Protein AF-A0A8J5EPJ6-F1 (afdb_monomer)

Sequence (127 aa):
MDSNMKEATQKTVKLPMAKKTLEVILQYLYGERLNLTFGDAARLIVFAQMYDLPELLELATAFTVYLWRKSFEAQNDDVREYASKRIEELRPEVEDFDAKIEHLDKTELIAFFSDVSYTMSKRRKTG

Mean predicted aligned error: 10.75 Å

Radius of gyration: 17.31 Å; Cα contacts (8 Å, |Δi|>4): 85; chains: 1; bounding box: 36×27×48 Å

Solvent-accessible surface area (backbone atoms only — not comparable to full-atom values): 7496 Å² total; per-residue (Å²): 134,84,67,90,43,69,42,70,76,64,76,51,80,90,69,101,64,59,68,70,57,52,52,49,52,49,33,51,78,72,72,44,88,76,85,73,50,74,76,46,48,62,49,43,42,59,47,15,69,75,68,73,35,67,74,45,39,53,53,28,48,47,50,38,51,50,48,25,51,54,19,58,78,65,69,36,62,70,56,26,54,52,26,29,48,52,48,60,70,47,50,86,79,42,96,65,54,64,77,65,52,65,86,50,50,76,67,53,47,54,51,50,55,50,47,35,50,48,47,58,56,52,55,70,76,77,112

Nearest PDB structures (foldseek):
  3gw4-assembly1_A  TM=5.331E-01  e=1.561E+00  Deinococcus radiodurans R1 = ATCC 13939 = DSM 20539
  5wmx-assembly1_A  TM=5.519E-01  e=1.645E+00  Homo sapiens
  5ek3-assembly1_A  TM=5.463E-01  e=1.826E+00  Homo sapiens
  6cxv-assembly2_B  TM=6.232E-01  e=3.787E+00  Homo sapiens
  6e41-assembly4_D  TM=4.422E-01  e=2.369E+00  Homo sapiens

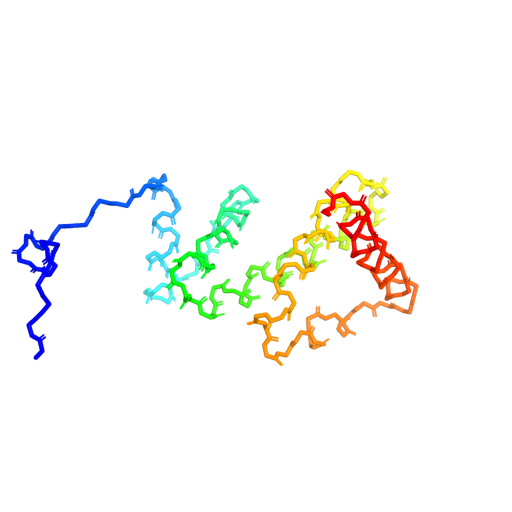Secondary structure (DSSP, 8-state):
-----HHHHHT----SS-HHHHHHHHHHHTTPPP---HHHHHHHHHHHHHTT-HHHHHHHHHHHHHHHHHHHHTT-HHHHHHHHHHHHHHGGG-TT-HHHHTTS-HHHHHHHHHHHHHHHHHHHHH-

Foldseek 3Di:
DDDPDPCVVVVDDDDPDDPVLVVQVVCVVVVHDRPDDPVSLCVLCVVCVVPVPQVSLVSNLLVLLVQLVVCVVVVPVVSNLVSLLSNLVSVVVHPCSVVSCVPPDPVRVVVSCVSNVVNVVVVVVPD

Structure (mmCIF, N/CA/C/O backbone):
data_AF-A0A8J5EPJ6-F1
#
_entry.id   AF-A0A8J5EPJ6-F1
#
loop_
_atom_site.group_PDB
_atom_site.id
_atom_site.type_symbol
_atom_site.label_atom_id
_atom_site.label_alt_id
_atom_site.label_comp_id
_atom_site.label_asym_id
_atom_site.label_entity_id
_atom_site.label_seq_id
_atom_site.pdbx_PDB_ins_code
_atom_site.Cartn_x
_atom_site.Cartn_y
_atom_site.Cartn_z
_atom_site.occupancy
_atom_site.B_iso_or_equiv
_atom_site.auth_seq_id
_atom_site.auth_comp_id
_atom_site.auth_asym_id
_atom_site.auth_atom_id
_atom_site.pdbx_PDB_model_num
ATOM 1 N N . MET A 1 1 ? -15.481 13.864 30.795 1.00 45.19 1 MET A N 1
ATOM 2 C CA . MET A 1 1 ? -16.114 13.464 29.523 1.00 45.19 1 MET A CA 1
ATOM 3 C C . MET A 1 1 ? -16.427 11.990 29.655 1.00 45.19 1 MET A C 1
ATOM 5 O O . MET A 1 1 ? -15.556 11.168 29.412 1.00 45.19 1 MET A O 1
ATOM 9 N N . ASP A 1 2 ? -17.613 11.677 30.171 1.00 44.47 2 ASP A N 1
ATOM 10 C CA . ASP A 1 2 ? -18.052 10.294 30.332 1.00 44.47 2 ASP A CA 1
ATOM 11 C C . ASP A 1 2 ? -18.378 9.725 28.956 1.00 44.47 2 ASP A C 1
ATOM 13 O O . ASP A 1 2 ? -19.277 10.198 28.258 1.00 44.47 2 ASP A O 1
ATOM 17 N N . SER A 1 3 ? -17.597 8.740 28.532 1.00 52.44 3 SER A N 1
ATOM 18 C CA . SER A 1 3 ? -17.898 7.974 27.337 1.00 52.44 3 SER A CA 1
ATOM 19 C C . SER A 1 3 ? -19.144 7.135 27.621 1.00 52.44 3 SER A C 1
ATOM 21 O O . SER A 1 3 ? -19.076 6.087 28.254 1.00 52.44 3 SER A O 1
ATOM 23 N N . ASN A 1 4 ? -20.297 7.569 27.102 1.00 61.84 4 ASN A N 1
ATOM 24 C CA . ASN A 1 4 ? -21.552 6.796 27.043 1.00 61.84 4 ASN A CA 1
ATOM 25 C C . ASN A 1 4 ? -21.443 5.521 26.167 1.00 61.84 4 ASN A C 1
ATOM 27 O O . ASN A 1 4 ? -22.441 4.993 25.676 1.00 61.84 4 ASN A O 1
ATOM 31 N N . MET A 1 5 ? -20.228 5.028 25.937 1.00 67.81 5 MET A N 1
ATOM 32 C CA . MET A 1 5 ? -19.935 3.819 25.190 1.00 67.81 5 MET A CA 1
ATOM 33 C C . MET A 1 5 ? -20.040 2.633 26.143 1.00 67.81 5 MET A C 1
ATOM 35 O O . MET A 1 5 ? -19.377 2.602 27.182 1.00 67.81 5 MET A O 1
ATOM 39 N N . LYS A 1 6 ? -20.858 1.637 25.787 1.00 71.25 6 LYS A N 1
ATOM 40 C CA . LYS A 1 6 ? -21.007 0.402 26.579 1.00 71.25 6 LYS A CA 1
ATOM 41 C C . LYS A 1 6 ? -19.655 -0.254 26.847 1.00 71.25 6 LYS A C 1
ATOM 43 O O . LYS A 1 6 ? -19.432 -0.809 27.918 1.00 71.25 6 LYS A O 1
ATOM 48 N N . GLU A 1 7 ? -18.749 -0.136 25.892 1.00 73.88 7 GLU A N 1
ATOM 49 C CA . GLU A 1 7 ? -17.380 -0.625 25.910 1.00 73.88 7 GLU A CA 1
ATOM 50 C C . GLU A 1 7 ? -16.548 0.006 27.037 1.00 73.88 7 GLU A C 1
ATOM 52 O O . GLU A 1 7 ? -15.764 -0.691 27.685 1.00 73.88 7 GLU A O 1
ATOM 57 N N . ALA A 1 8 ? -16.753 1.297 27.327 1.00 68.31 8 ALA A N 1
ATOM 58 C CA . ALA A 1 8 ? -16.047 2.007 28.392 1.00 68.31 8 ALA A CA 1
ATOM 59 C C . ALA A 1 8 ? -16.489 1.534 29.784 1.00 68.31 8 ALA A C 1
ATOM 61 O O . ALA A 1 8 ? -15.667 1.395 30.689 1.00 68.31 8 ALA A O 1
ATOM 62 N N . THR A 1 9 ? -17.777 1.214 29.944 1.00 71.94 9 THR A N 1
ATOM 63 C CA . THR A 1 9 ? -18.320 0.669 31.197 1.00 71.94 9 THR A CA 1
ATOM 64 C C . THR A 1 9 ? -17.984 -0.815 31.375 1.00 71.94 9 THR A C 1
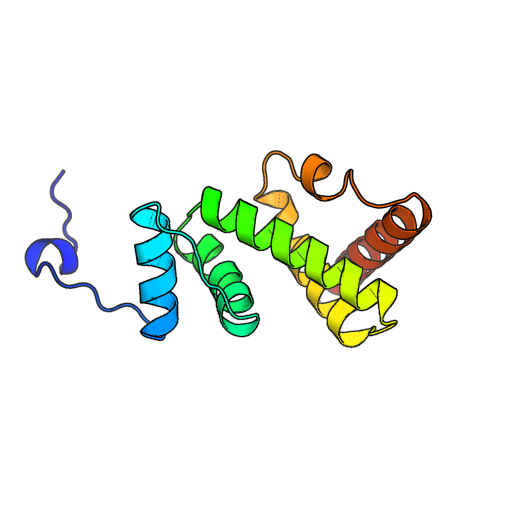ATOM 66 O O . THR A 1 9 ? -17.692 -1.256 32.483 1.00 71.94 9 THR A O 1
ATOM 69 N N . GLN A 1 10 ? -17.999 -1.597 30.292 1.00 78.94 10 GLN A N 1
ATOM 70 C CA . GLN A 1 10 ? -17.766 -3.047 30.319 1.00 78.94 10 GLN A CA 1
ATOM 71 C C . GLN A 1 10 ? -16.284 -3.438 30.240 1.00 78.94 10 GLN A C 1
ATOM 73 O O . GLN A 1 10 ? -15.963 -4.621 30.360 1.00 78.94 10 GLN A O 1
ATOM 78 N N . LYS A 1 11 ? -15.382 -2.470 30.016 1.00 71.00 11 LYS A N 1
ATOM 79 C CA . LYS A 1 11 ? -13.932 -2.677 29.832 1.00 71.00 11 LYS A CA 1
ATOM 80 C C . LYS A 1 11 ? -13.597 -3.784 28.821 1.00 71.00 11 LYS A C 1
ATOM 82 O O . LYS A 1 11 ? -12.565 -4.440 28.927 1.00 71.00 11 LYS A O 1
ATOM 87 N N . THR A 1 12 ? -14.488 -4.012 27.861 1.00 74.94 12 THR A N 1
ATOM 88 C CA . THR A 1 12 ? -14.397 -5.094 26.880 1.00 74.94 12 THR A CA 1
ATOM 89 C C . THR A 1 12 ? -14.798 -4.541 25.523 1.00 74.94 12 THR A C 1
ATOM 91 O O . THR A 1 12 ? -15.864 -3.943 25.391 1.00 74.94 12 THR A O 1
ATOM 94 N N . VAL A 1 13 ? -13.957 -4.760 24.512 1.00 77.31 13 VAL A N 1
ATOM 95 C CA . VAL A 1 13 ? -14.199 -4.332 23.130 1.00 77.31 13 VAL A CA 1
ATOM 96 C C . VAL A 1 13 ? -14.157 -5.561 22.232 1.00 77.31 13 VAL A C 1
ATOM 98 O O . VAL A 1 13 ? -13.195 -6.329 22.262 1.00 77.31 13 VAL A O 1
ATOM 101 N N . LYS A 1 14 ? -15.201 -5.756 21.423 1.00 78.19 14 LYS A N 1
ATOM 102 C CA . LYS A 1 14 ? -15.230 -6.813 20.409 1.00 78.19 14 LYS A CA 1
ATOM 103 C C . LYS A 1 14 ? -14.809 -6.226 19.069 1.00 78.19 14 LYS A C 1
ATOM 105 O O . LYS A 1 14 ? -15.553 -5.461 18.468 1.00 78.19 14 LYS A O 1
ATOM 110 N N . LEU A 1 15 ? -13.632 -6.618 18.597 1.00 72.94 15 LEU A N 1
ATOM 111 C CA . LEU A 1 15 ? -13.101 -6.166 17.315 1.00 72.94 15 LEU A CA 1
ATOM 112 C C . LEU A 1 15 ? -13.425 -7.193 16.216 1.00 72.94 15 LEU A C 1
ATOM 114 O O . LEU A 1 15 ? -13.208 -8.390 16.431 1.00 72.94 15 LEU A O 1
ATOM 118 N N . PRO A 1 16 ? -13.930 -6.776 15.040 1.00 73.00 16 PRO A N 1
ATOM 119 C CA . PRO A 1 16 ? -14.272 -7.673 13.937 1.00 73.00 16 PRO A CA 1
ATOM 120 C C . PRO A 1 16 ? -13.018 -8.079 13.144 1.00 73.00 16 PRO A C 1
ATOM 122 O O . PRO A 1 16 ? -12.939 -7.885 11.935 1.00 73.00 16 PRO A O 1
ATOM 125 N N . MET A 1 17 ? -12.002 -8.612 13.823 1.00 66.56 17 MET A N 1
ATOM 126 C CA . MET A 1 17 ? -10.725 -8.952 13.199 1.00 66.56 17 MET A CA 1
ATOM 127 C C . MET A 1 17 ? -10.145 -10.268 13.709 1.00 66.56 17 MET A C 1
ATOM 129 O O . MET A 1 17 ? -10.469 -10.751 14.794 1.00 66.56 17 MET A O 1
ATOM 133 N N . ALA A 1 18 ? -9.269 -10.858 12.897 1.00 74.31 18 ALA A N 1
ATOM 134 C CA . ALA A 1 18 ? -8.541 -12.054 13.281 1.00 74.31 18 ALA A CA 1
ATOM 135 C C . ALA A 1 18 ? -7.557 -11.734 14.414 1.00 74.31 18 ALA A C 1
ATOM 137 O O . ALA A 1 18 ? -6.872 -10.712 14.378 1.00 74.31 18 ALA A O 1
ATOM 138 N N . LYS A 1 19 ? -7.432 -12.653 15.378 1.00 74.69 19 LYS A N 1
ATOM 139 C CA . LYS A 1 19 ? -6.550 -12.498 16.544 1.00 74.69 19 LYS A CA 1
ATOM 140 C C . LYS A 1 19 ? -5.109 -12.128 16.162 1.00 74.69 19 LYS A C 1
ATOM 142 O O . LYS A 1 19 ? -4.541 -11.234 16.768 1.00 74.69 19 LYS A O 1
ATOM 147 N N . LYS A 1 20 ? -4.568 -12.748 15.108 1.00 69.88 20 LYS A N 1
ATOM 148 C CA . LYS A 1 20 ? -3.214 -12.460 14.603 1.00 69.88 20 LYS A CA 1
ATOM 149 C C . LYS A 1 20 ? -3.029 -10.998 14.193 1.00 69.88 20 LYS A C 1
ATOM 151 O O . LYS A 1 20 ? -1.989 -10.414 14.445 1.00 69.88 20 LYS A O 1
ATOM 156 N N . THR A 1 21 ? -4.046 -10.390 13.589 1.00 65.38 21 THR A N 1
ATOM 157 C CA . THR A 1 21 ? -3.975 -8.985 13.172 1.00 65.38 21 THR A CA 1
ATOM 158 C C . THR A 1 21 ? -4.070 -8.040 14.365 1.00 65.38 21 THR A C 1
ATOM 160 O O . THR A 1 21 ? -3.370 -7.035 14.403 1.00 65.38 21 THR A O 1
ATOM 163 N N . LEU A 1 22 ? -4.874 -8.394 15.371 1.00 71.38 22 LEU A N 1
ATOM 164 C CA . LEU A 1 22 ? -4.920 -7.658 16.632 1.00 71.38 22 LEU A CA 1
ATOM 165 C C . LEU A 1 22 ? -3.576 -7.714 17.370 1.00 71.38 22 LEU A C 1
ATOM 167 O O . LEU A 1 22 ? -3.125 -6.700 17.887 1.00 71.38 22 LEU A O 1
ATOM 171 N N . GLU A 1 23 ? -2.924 -8.877 17.390 1.00 71.69 23 GLU A N 1
ATOM 172 C CA . GLU A 1 23 ? -1.599 -9.052 18.000 1.00 71.69 23 GLU A CA 1
ATOM 173 C C . GLU A 1 23 ? -0.559 -8.135 17.350 1.00 71.69 23 GLU A C 1
ATOM 175 O O . GLU A 1 23 ? 0.196 -7.478 18.055 1.00 71.69 23 GLU A O 1
ATOM 180 N N . VAL A 1 24 ? -0.580 -8.009 16.025 1.00 68.12 24 VAL A N 1
ATOM 181 C CA . VAL A 1 24 ? 0.300 -7.097 15.288 1.00 68.12 24 VAL A CA 1
ATOM 182 C C . VAL A 1 24 ? 0.029 -5.625 15.630 1.00 68.12 24 VAL A C 1
ATOM 184 O O . VAL A 1 24 ? 0.969 -4.860 15.828 1.00 68.12 24 VAL A O 1
ATOM 187 N N . ILE A 1 25 ? -1.238 -5.211 15.722 1.00 67.19 25 ILE A N 1
ATOM 188 C CA . ILE A 1 25 ? -1.589 -3.832 16.106 1.00 67.19 25 ILE A CA 1
ATOM 189 C C . ILE A 1 25 ? -1.137 -3.548 17.543 1.00 67.19 25 ILE A C 1
ATOM 191 O O . ILE A 1 25 ? -0.595 -2.485 17.821 1.00 67.19 25 ILE A O 1
ATOM 195 N N . LEU A 1 26 ? -1.316 -4.502 18.458 1.00 71.75 26 LEU A N 1
ATOM 196 C CA . LEU A 1 26 ? -0.845 -4.361 19.834 1.00 71.75 26 LEU A CA 1
ATOM 197 C C . LEU A 1 26 ? 0.681 -4.267 19.888 1.00 71.75 26 LEU A C 1
ATOM 199 O O . LEU A 1 26 ? 1.195 -3.362 20.532 1.00 71.75 26 LEU A O 1
ATOM 203 N N . GLN A 1 27 ? 1.401 -5.129 19.166 1.00 72.44 27 GLN A N 1
ATOM 204 C CA . GLN A 1 27 ? 2.860 -5.044 19.039 1.00 72.44 27 GLN A CA 1
ATOM 205 C C . GLN A 1 27 ? 3.295 -3.660 18.555 1.00 72.44 27 GLN A C 1
ATOM 207 O O . GLN A 1 27 ? 4.213 -3.078 19.125 1.00 72.44 27 GLN A O 1
ATOM 212 N N . TYR A 1 28 ? 2.592 -3.100 17.568 1.00 66.50 28 TYR A N 1
ATOM 213 C CA . TYR A 1 28 ? 2.852 -1.747 17.088 1.00 66.50 28 TYR A CA 1
ATOM 214 C C . TYR A 1 28 ? 2.666 -0.700 18.197 1.00 66.50 28 TYR A C 1
ATOM 216 O O . TYR A 1 28 ? 3.576 0.080 18.466 1.00 66.50 28 TYR A O 1
ATOM 224 N N . LEU A 1 29 ? 1.520 -0.724 18.888 1.00 69.44 29 LEU A N 1
ATOM 225 C CA . LEU A 1 29 ? 1.198 0.214 19.971 1.00 69.44 29 LEU A CA 1
ATOM 226 C C . LEU A 1 29 ? 2.163 0.114 21.163 1.00 69.44 29 LEU A C 1
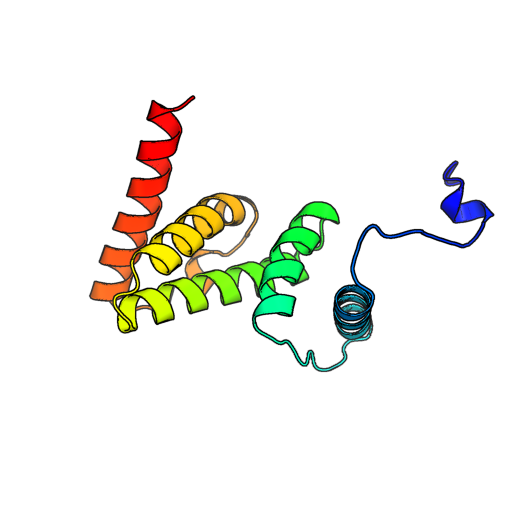ATOM 228 O O . LEU A 1 29 ? 2.412 1.112 21.835 1.00 69.44 29 LEU A O 1
ATOM 232 N N . TYR A 1 30 ? 2.719 -1.071 21.422 1.00 74.81 30 TYR A N 1
ATOM 233 C CA . TYR A 1 30 ? 3.727 -1.296 22.462 1.00 74.81 30 TYR A CA 1
ATOM 234 C C . TYR A 1 30 ? 5.172 -1.049 21.987 1.00 74.81 30 TYR A C 1
ATOM 236 O O . TYR A 1 30 ? 6.106 -1.229 22.768 1.00 74.81 30 TYR A O 1
ATOM 244 N N . GLY A 1 31 ? 5.378 -0.604 20.740 1.00 65.50 31 GLY A N 1
ATOM 245 C CA . GLY A 1 31 ? 6.703 -0.310 20.184 1.00 65.50 31 GLY A CA 1
ATOM 246 C C . GLY A 1 31 ? 7.552 -1.554 19.902 1.00 65.50 31 GLY A C 1
ATOM 247 O O . GLY A 1 31 ? 8.779 -1.472 19.811 1.00 65.50 31 GLY A O 1
ATOM 248 N N . GLU A 1 32 ? 6.922 -2.720 19.783 1.00 72.50 32 GLU A N 1
ATOM 249 C CA . GLU A 1 32 ? 7.592 -3.977 19.475 1.00 72.50 32 GLU A CA 1
ATOM 250 C C . GLU A 1 32 ? 7.906 -4.095 17.975 1.00 72.50 32 GLU A C 1
ATOM 252 O O . GLU A 1 32 ? 7.255 -3.504 17.109 1.00 72.50 32 GLU A O 1
ATOM 257 N N . ARG A 1 33 ? 8.924 -4.898 17.639 1.00 66.44 33 ARG A N 1
ATOM 258 C CA . ARG A 1 33 ? 9.251 -5.182 16.237 1.00 66.44 33 ARG A CA 1
ATOM 259 C C . ARG A 1 33 ? 8.124 -5.980 15.588 1.00 66.44 33 ARG A C 1
ATOM 261 O O . ARG A 1 33 ? 7.886 -7.128 15.954 1.00 66.44 33 ARG A O 1
ATOM 268 N N . LEU A 1 34 ? 7.509 -5.397 14.564 1.00 65.50 34 LEU A N 1
ATOM 269 C CA . LEU A 1 34 ? 6.467 -6.053 13.786 1.00 65.50 34 LEU A CA 1
ATOM 270 C C . LEU A 1 34 ? 7.046 -7.173 12.926 1.00 65.50 34 LEU A C 1
ATOM 272 O O . LEU A 1 34 ? 7.884 -6.937 12.055 1.00 65.50 34 LEU A O 1
ATOM 276 N N . ASN A 1 35 ? 6.564 -8.393 13.146 1.00 62.72 35 ASN A N 1
ATOM 277 C CA . ASN A 1 35 ? 6.903 -9.546 12.321 1.00 62.72 35 ASN A CA 1
ATOM 278 C C . ASN A 1 35 ? 5.718 -9.861 11.397 1.00 62.72 35 ASN A C 1
ATOM 280 O O . ASN A 1 35 ? 4.849 -10.671 11.718 1.00 62.72 35 ASN A O 1
ATOM 284 N N . LEU A 1 36 ? 5.638 -9.129 10.284 1.00 61.81 36 LEU A N 1
ATOM 285 C CA . LEU A 1 36 ? 4.487 -9.141 9.380 1.00 61.81 36 LEU A CA 1
ATOM 286 C C . LEU A 1 36 ? 4.642 -10.185 8.279 1.00 61.81 36 LEU A C 1
ATOM 288 O O . LEU A 1 36 ? 5.621 -10.171 7.533 1.00 61.81 36 LEU A O 1
ATOM 292 N N . THR A 1 37 ? 3.625 -11.029 8.097 1.00 66.06 37 THR A N 1
ATOM 293 C CA . THR A 1 37 ? 3.453 -11.726 6.818 1.00 66.06 37 THR A CA 1
ATOM 294 C C . THR A 1 37 ? 2.799 -10.795 5.796 1.00 66.06 37 THR A C 1
ATOM 296 O O . THR A 1 37 ? 2.124 -9.827 6.154 1.00 66.06 37 THR A O 1
ATOM 299 N N . PHE A 1 38 ? 2.934 -11.106 4.504 1.00 59.94 38 PHE A N 1
ATOM 300 C CA . PHE A 1 38 ? 2.278 -10.354 3.427 1.00 59.94 38 PHE A CA 1
ATOM 301 C C . PHE A 1 38 ? 0.761 -10.196 3.656 1.00 59.94 38 PHE A C 1
ATOM 303 O O . PHE A 1 38 ? 0.195 -9.118 3.476 1.00 59.94 38 PHE A O 1
ATOM 310 N N . GLY A 1 39 ? 0.104 -11.265 4.121 1.00 62.12 39 GLY A N 1
ATOM 311 C CA . GLY A 1 39 ? -1.327 -11.262 4.424 1.00 62.12 39 GLY A CA 1
ATOM 312 C C . GLY A 1 39 ? -1.708 -10.470 5.679 1.00 62.12 39 GLY A C 1
ATOM 313 O O . GLY A 1 39 ? -2.874 -10.100 5.814 1.00 62.12 39 GLY A O 1
ATOM 314 N N . ASP A 1 40 ? -0.761 -10.205 6.581 1.00 64.00 40 ASP A N 1
ATOM 315 C CA . ASP A 1 40 ? -0.969 -9.349 7.753 1.00 64.00 40 ASP A CA 1
ATOM 316 C C . ASP A 1 40 ? -0.780 -7.872 7.389 1.00 64.00 40 ASP A C 1
ATOM 318 O O . ASP A 1 40 ? -1.588 -7.043 7.796 1.00 64.00 40 ASP A O 1
ATOM 322 N N . ALA A 1 41 ? 0.199 -7.554 6.535 1.00 64.38 41 ALA A N 1
ATOM 323 C CA . ALA A 1 41 ? 0.419 -6.204 6.011 1.00 64.38 41 ALA A CA 1
ATOM 324 C C . ALA A 1 41 ? -0.767 -5.701 5.164 1.00 64.38 41 ALA A C 1
ATOM 326 O O . ALA A 1 41 ? -1.239 -4.581 5.356 1.00 64.38 41 ALA A O 1
ATOM 327 N N . ALA A 1 42 ? -1.328 -6.561 4.303 1.00 65.44 42 ALA A N 1
ATOM 328 C CA . ALA A 1 42 ? -2.536 -6.251 3.530 1.00 65.44 42 ALA A CA 1
ATOM 329 C C . ALA A 1 42 ? -3.756 -5.946 4.418 1.00 65.44 42 ALA A C 1
ATOM 331 O O . ALA A 1 42 ? -4.576 -5.093 4.086 1.00 65.44 42 ALA A O 1
ATOM 332 N N . ARG A 1 43 ? -3.879 -6.621 5.568 1.00 67.38 43 ARG A N 1
ATOM 333 C CA . ARG A 1 43 ? -4.945 -6.342 6.540 1.00 67.38 43 ARG A CA 1
ATOM 334 C C . ARG A 1 43 ? -4.675 -5.064 7.318 1.00 67.38 43 ARG A C 1
ATOM 336 O O . ARG A 1 43 ? -5.609 -4.308 7.556 1.00 67.38 43 ARG A O 1
ATOM 343 N N . LEU A 1 44 ? -3.416 -4.806 7.668 1.00 67.94 44 LEU A N 1
ATOM 344 C CA . LEU A 1 44 ? -2.991 -3.587 8.354 1.00 67.94 44 LEU A CA 1
ATOM 345 C C . LEU A 1 44 ? -3.441 -2.326 7.607 1.00 67.94 44 LEU A C 1
ATOM 347 O O . LEU A 1 44 ? -3.956 -1.398 8.219 1.00 67.94 44 LEU A O 1
ATOM 351 N N . ILE A 1 45 ? -3.333 -2.358 6.277 1.00 66.06 45 ILE A N 1
ATOM 352 C CA . ILE A 1 45 ? -3.794 -1.304 5.368 1.00 66.06 45 ILE A CA 1
ATOM 353 C C . ILE A 1 45 ? -5.296 -1.001 5.523 1.00 66.06 45 ILE A C 1
ATOM 355 O O . ILE A 1 45 ? -5.700 0.155 5.431 1.00 66.06 45 ILE A O 1
ATOM 359 N N . VAL A 1 46 ? -6.141 -2.013 5.734 1.00 66.94 46 VAL A N 1
ATOM 360 C CA . VAL A 1 46 ? -7.594 -1.826 5.926 1.00 66.94 46 VAL A CA 1
ATOM 361 C C . VAL A 1 46 ? -7.896 -1.266 7.320 1.00 66.94 46 VAL A C 1
ATOM 363 O O . VAL A 1 46 ? -8.843 -0.504 7.496 1.00 66.94 46 VAL A O 1
ATOM 366 N N . PHE A 1 47 ? -7.082 -1.619 8.317 1.00 68.62 47 PHE A N 1
ATOM 367 C CA . PHE A 1 47 ? -7.279 -1.194 9.703 1.00 68.62 47 PHE A CA 1
ATOM 368 C C . PHE A 1 47 ? -6.781 0.219 9.989 1.00 68.62 47 PHE A C 1
ATOM 370 O O . PHE A 1 47 ? -7.449 0.930 10.735 1.00 68.62 47 PHE A O 1
ATOM 377 N N . ALA A 1 48 ? -5.671 0.633 9.374 1.00 67.50 48 ALA A N 1
ATOM 378 C CA . ALA A 1 48 ? -5.148 1.992 9.488 1.00 67.50 48 ALA A CA 1
ATOM 379 C C . ALA A 1 48 ? -6.222 3.039 9.160 1.00 67.50 48 ALA A C 1
ATOM 381 O O . ALA A 1 48 ? -6.447 3.958 9.940 1.00 67.50 48 ALA A O 1
ATOM 382 N N . GLN A 1 49 ? -6.955 2.820 8.064 1.00 66.25 49 GLN A N 1
ATOM 383 C CA . GLN A 1 49 ? -8.044 3.699 7.635 1.00 66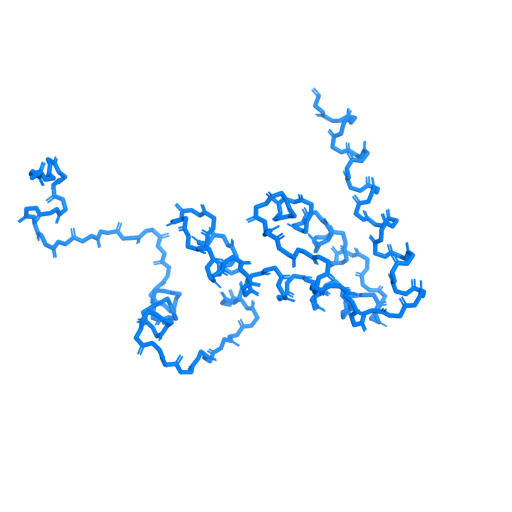.25 49 GLN A CA 1
ATOM 384 C C . GLN A 1 49 ? -9.289 3.605 8.525 1.00 66.25 49 GLN A C 1
ATOM 386 O O . GLN A 1 49 ? -9.974 4.594 8.748 1.00 66.25 49 GLN A O 1
ATOM 391 N N . MET A 1 50 ? -9.613 2.414 9.039 1.00 69.19 50 MET A N 1
ATOM 392 C CA . MET A 1 50 ? -10.833 2.202 9.828 1.00 69.19 50 MET A CA 1
ATOM 393 C C . MET A 1 50 ? -10.755 2.806 11.236 1.00 69.19 50 MET A C 1
ATOM 395 O O . MET A 1 50 ? -11.787 3.164 11.799 1.00 69.19 50 MET A O 1
ATOM 399 N N . TYR A 1 51 ? -9.553 2.877 11.809 1.00 67.69 51 TYR A N 1
ATOM 400 C CA . TYR A 1 51 ? -9.318 3.339 13.180 1.00 67.69 51 TYR A CA 1
ATOM 401 C C . TYR A 1 51 ? -8.547 4.660 13.259 1.00 67.69 51 TYR A C 1
ATOM 403 O O . TYR A 1 51 ? -8.163 5.048 14.358 1.00 67.69 51 TYR A O 1
ATOM 411 N N . ASP A 1 52 ? -8.349 5.333 12.121 1.00 67.12 52 ASP A N 1
ATOM 412 C CA . ASP A 1 52 ? -7.688 6.639 12.016 1.00 67.12 52 ASP A CA 1
ATOM 413 C C . ASP A 1 52 ? -6.309 6.648 12.701 1.00 67.12 52 ASP A C 1
ATOM 415 O O . ASP A 1 52 ? -6.015 7.449 13.586 1.00 67.12 52 ASP A O 1
ATOM 419 N N . LEU A 1 53 ? -5.482 5.656 12.344 1.00 74.31 53 LEU A N 1
ATOM 420 C CA . LEU A 1 53 ? -4.134 5.472 12.887 1.00 74.31 53 LEU A CA 1
ATOM 421 C C . LEU A 1 53 ? -3.101 5.960 11.856 1.00 74.31 53 LEU A C 1
ATOM 423 O O . LEU A 1 53 ? -2.696 5.167 10.993 1.00 74.31 53 LEU A O 1
ATOM 427 N N . PRO A 1 54 ? -2.670 7.233 11.915 1.00 70.44 54 PRO A N 1
ATOM 428 C CA . PRO A 1 54 ? -1.863 7.856 10.866 1.00 70.44 54 PRO A CA 1
ATOM 429 C C . PRO A 1 54 ? -0.506 7.171 10.680 1.00 70.44 54 PRO A C 1
ATOM 431 O O . PRO A 1 54 ? -0.051 6.964 9.561 1.00 70.44 54 PRO A O 1
ATOM 434 N N . GLU A 1 55 ? 0.128 6.694 11.744 1.00 69.69 55 GLU A N 1
ATOM 435 C CA . GLU A 1 55 ? 1.420 6.020 11.628 1.00 69.69 55 GLU A CA 1
ATOM 436 C C . GLU A 1 55 ? 1.304 4.605 11.030 1.00 69.69 55 GLU A C 1
ATOM 438 O O . GLU A 1 55 ? 2.231 4.088 10.399 1.00 69.69 55 GLU A O 1
ATOM 443 N N . LEU A 1 56 ? 0.141 3.969 11.194 1.00 71.38 56 LEU A N 1
ATOM 444 C CA . LEU A 1 56 ? -0.175 2.693 10.554 1.00 71.38 56 LEU A CA 1
ATOM 445 C C . LEU A 1 56 ? -0.481 2.896 9.062 1.00 71.38 56 LEU A C 1
ATOM 447 O O . LEU A 1 56 ? -0.180 2.025 8.242 1.00 71.38 56 LEU A O 1
ATOM 451 N N . LEU A 1 57 ? -1.046 4.056 8.715 1.00 74.75 57 LEU A N 1
ATOM 452 C CA . LEU A 1 57 ? -1.321 4.493 7.349 1.00 74.75 57 LEU A CA 1
ATOM 453 C C . LEU A 1 57 ? -0.023 4.770 6.574 1.00 74.75 57 LEU A C 1
ATOM 455 O O . LEU A 1 57 ? 0.113 4.371 5.415 1.00 74.75 57 LEU A O 1
ATOM 459 N N . GLU A 1 58 ? 0.968 5.362 7.236 1.00 76.94 58 GLU A N 1
ATOM 460 C CA . GLU A 1 58 ? 2.325 5.545 6.711 1.00 76.94 58 GLU A CA 1
ATOM 461 C C . GLU A 1 58 ? 2.974 4.202 6.332 1.00 76.94 58 GLU A C 1
ATOM 463 O O . GLU A 1 58 ? 3.494 4.030 5.222 1.00 76.94 58 GLU A O 1
ATOM 468 N N . LEU A 1 59 ? 2.887 3.208 7.225 1.00 74.62 59 LEU A N 1
ATOM 469 C CA . LEU A 1 59 ? 3.414 1.861 6.988 1.00 74.62 59 LEU A CA 1
ATOM 470 C C . LEU A 1 59 ? 2.664 1.148 5.850 1.00 74.62 59 LEU A C 1
ATOM 472 O O . LEU A 1 59 ? 3.272 0.528 4.974 1.00 74.62 59 LEU A O 1
ATOM 476 N N . ALA A 1 60 ? 1.336 1.254 5.858 1.00 77.25 60 ALA A N 1
ATOM 477 C CA . ALA A 1 60 ? 0.438 0.725 4.840 1.00 77.25 60 ALA A CA 1
ATOM 478 C C . ALA A 1 60 ? 0.764 1.276 3.443 1.00 77.25 60 ALA A C 1
ATOM 480 O O . ALA A 1 60 ? 0.841 0.523 2.467 1.00 77.25 60 ALA A O 1
ATOM 481 N N . THR A 1 61 ? 1.015 2.578 3.353 1.00 82.75 61 THR A N 1
ATOM 482 C CA . THR A 1 61 ? 1.368 3.258 2.106 1.00 82.75 61 THR A CA 1
ATOM 483 C C . THR A 1 61 ? 2.735 2.815 1.604 1.00 82.75 61 THR A C 1
ATOM 485 O O . THR A 1 61 ? 2.851 2.397 0.451 1.00 82.75 61 THR A O 1
ATOM 488 N N . ALA A 1 62 ? 3.749 2.795 2.475 1.00 82.44 62 ALA A N 1
ATOM 489 C CA . ALA A 1 62 ? 5.085 2.316 2.123 1.00 82.44 62 ALA A CA 1
ATOM 490 C C . ALA A 1 62 ? 5.059 0.864 1.612 1.00 82.44 62 ALA A C 1
ATOM 492 O O . ALA A 1 62 ? 5.683 0.539 0.600 1.00 82.44 62 ALA A O 1
ATOM 493 N N . PHE A 1 63 ? 4.279 -0.004 2.261 1.00 82.88 63 PHE A N 1
ATOM 494 C CA . PHE A 1 63 ? 4.094 -1.382 1.815 1.00 82.88 63 PHE A CA 1
ATOM 495 C C . PHE A 1 63 ? 3.390 -1.471 0.457 1.00 82.88 63 PHE A C 1
ATOM 497 O O . PHE A 1 63 ? 3.770 -2.286 -0.382 1.00 82.88 63 PHE A O 1
ATOM 504 N N . THR A 1 64 ? 2.382 -0.633 0.213 1.00 86.50 64 THR A N 1
ATOM 505 C CA . THR A 1 64 ? 1.631 -0.648 -1.051 1.00 86.50 64 THR A CA 1
ATOM 506 C C . THR A 1 64 ? 2.490 -0.156 -2.220 1.00 86.50 64 THR A C 1
ATOM 508 O O . THR A 1 64 ? 2.463 -0.764 -3.290 1.00 86.50 64 THR A O 1
ATOM 511 N N . VAL A 1 65 ? 3.321 0.872 -2.013 1.00 89.19 65 VAL A N 1
ATOM 512 C CA . VAL A 1 65 ? 4.316 1.327 -3.004 1.00 89.19 65 VAL A CA 1
ATOM 513 C C . VAL A 1 65 ? 5.359 0.240 -3.271 1.00 89.19 65 VAL A C 1
ATOM 515 O O . VAL A 1 65 ? 5.670 -0.052 -4.427 1.00 89.19 65 VAL A O 1
ATOM 518 N N . TYR A 1 66 ? 5.850 -0.427 -2.224 1.00 86.69 66 TYR A N 1
ATOM 519 C CA . TYR A 1 66 ? 6.767 -1.556 -2.371 1.00 86.69 66 TYR A CA 1
ATOM 520 C C . TYR A 1 66 ? 6.143 -2.713 -3.167 1.00 86.69 66 TYR A C 1
ATOM 522 O O . TYR A 1 66 ? 6.782 -3.273 -4.060 1.00 86.69 66 TYR A O 1
ATOM 530 N N . LEU A 1 67 ? 4.883 -3.053 -2.882 1.00 85.31 67 LEU A N 1
ATOM 531 C CA . LEU A 1 67 ? 4.136 -4.076 -3.610 1.00 85.31 67 LEU A CA 1
ATOM 532 C C . LEU A 1 67 ? 3.967 -3.705 -5.085 1.00 85.31 67 LEU A C 1
ATOM 534 O O . LEU A 1 67 ? 4.210 -4.548 -5.950 1.00 85.31 67 LEU A O 1
ATOM 538 N N . TRP A 1 68 ? 3.614 -2.449 -5.377 1.00 93.31 68 TRP A N 1
ATOM 539 C CA . TRP A 1 68 ? 3.554 -1.949 -6.748 1.00 93.31 68 TRP A CA 1
ATOM 540 C C . TRP A 1 68 ? 4.901 -2.150 -7.453 1.00 93.31 68 TRP A C 1
ATOM 542 O O . TRP A 1 68 ? 4.951 -2.778 -8.512 1.00 93.31 68 TRP A O 1
ATOM 552 N N . ARG A 1 69 ? 6.010 -1.742 -6.826 1.00 90.69 69 ARG A N 1
ATOM 553 C CA . ARG A 1 69 ? 7.350 -1.884 -7.409 1.00 90.69 69 ARG A CA 1
ATOM 554 C C . ARG A 1 69 ? 7.702 -3.343 -7.703 1.00 90.69 69 ARG A C 1
ATOM 556 O O . ARG A 1 69 ? 8.151 -3.666 -8.798 1.00 90.69 69 ARG A O 1
ATOM 563 N N . LYS A 1 70 ? 7.436 -4.254 -6.761 1.00 85.62 70 LYS A N 1
ATOM 564 C CA . LYS A 1 70 ? 7.678 -5.691 -6.967 1.00 85.62 70 LYS A CA 1
ATOM 565 C C . LYS A 1 70 ? 6.800 -6.299 -8.049 1.00 85.62 70 LYS A C 1
ATOM 567 O O . LYS A 1 70 ? 7.271 -7.152 -8.796 1.00 85.62 70 LYS A O 1
ATOM 572 N N . SER A 1 71 ? 5.562 -5.840 -8.184 1.00 87.06 71 SER A N 1
ATOM 573 C CA . SER A 1 71 ? 4.699 -6.262 -9.288 1.00 87.06 71 SER A CA 1
ATOM 574 C C . SER A 1 71 ? 5.166 -5.724 -10.644 1.00 87.06 71 SER A C 1
ATOM 576 O O . SER A 1 71 ? 5.059 -6.435 -11.640 1.00 87.06 71 SER A O 1
ATOM 578 N N . PHE A 1 72 ? 5.753 -4.523 -10.683 1.00 88.56 72 PHE A N 1
ATOM 579 C CA . PHE A 1 72 ? 6.367 -3.951 -11.879 1.00 88.56 72 PHE A CA 1
ATOM 580 C C . PHE A 1 72 ? 7.602 -4.750 -12.318 1.00 88.56 72 PHE A C 1
ATOM 582 O O . PHE A 1 72 ? 7.664 -5.186 -13.466 1.00 88.56 72 PHE A O 1
ATOM 589 N N . GLU A 1 73 ? 8.525 -5.039 -11.393 1.00 86.38 73 GLU A N 1
ATOM 590 C CA . GLU A 1 73 ? 9.703 -5.889 -11.644 1.00 86.38 73 GLU A CA 1
ATOM 591 C C . GLU A 1 73 ? 9.309 -7.289 -12.152 1.00 86.38 73 GLU A C 1
ATOM 593 O O . GLU A 1 73 ? 9.936 -7.828 -13.063 1.00 86.38 73 GLU A O 1
ATOM 598 N N . ALA A 1 74 ? 8.256 -7.875 -11.575 1.00 86.62 74 ALA A N 1
ATOM 599 C CA . ALA A 1 74 ? 7.773 -9.211 -11.917 1.00 86.62 74 ALA A CA 1
ATOM 600 C C . ALA A 1 74 ? 6.833 -9.252 -13.137 1.00 86.62 74 ALA A C 1
ATOM 602 O O . ALA A 1 74 ? 6.373 -10.336 -13.493 1.00 86.62 74 ALA A O 1
ATOM 603 N N . GLN A 1 75 ? 6.513 -8.101 -13.747 1.00 90.94 75 GLN A N 1
ATOM 604 C CA . GLN A 1 75 ? 5.515 -7.972 -14.822 1.00 90.94 75 GLN A CA 1
ATOM 605 C C . GLN A 1 75 ? 4.150 -8.587 -14.460 1.00 90.94 75 GLN A C 1
ATOM 607 O O . GLN A 1 75 ? 3.458 -9.165 -15.294 1.00 90.94 75 GLN A O 1
ATOM 612 N N . ASN A 1 76 ? 3.759 -8.480 -13.189 1.00 87.56 76 ASN A N 1
ATOM 613 C CA . ASN A 1 76 ? 2.479 -8.972 -12.701 1.00 87.56 76 ASN A CA 1
ATOM 614 C C . ASN A 1 76 ? 1.443 -7.844 -12.739 1.00 87.56 76 ASN A C 1
ATOM 616 O O . ASN A 1 76 ? 1.294 -7.091 -11.774 1.00 87.56 76 ASN A O 1
ATOM 620 N N . ASP A 1 77 ? 0.740 -7.731 -13.865 1.00 88.62 77 ASP A N 1
ATOM 621 C CA . ASP A 1 77 ? -0.215 -6.648 -14.110 1.00 88.62 77 ASP A CA 1
ATOM 622 C C . ASP A 1 77 ? -1.414 -6.665 -13.142 1.00 88.62 77 ASP A C 1
ATOM 624 O O . ASP A 1 77 ? -1.875 -5.599 -12.740 1.00 88.62 77 ASP A O 1
ATOM 628 N N . ASP A 1 78 ? -1.875 -7.841 -12.697 1.00 83.69 78 ASP A N 1
ATOM 629 C CA . ASP A 1 78 ? -3.012 -7.962 -11.768 1.00 83.69 78 ASP A CA 1
ATOM 630 C C . ASP A 1 78 ? -2.686 -7.359 -10.395 1.00 83.69 78 ASP A C 1
ATOM 632 O O . ASP A 1 78 ? -3.454 -6.572 -9.829 1.00 83.69 78 ASP A O 1
ATOM 636 N N . VAL A 1 79 ? -1.514 -7.707 -9.854 1.00 82.81 79 VAL A N 1
ATOM 637 C CA . VAL A 1 79 ? -1.038 -7.152 -8.579 1.00 82.81 79 VAL A CA 1
ATOM 638 C C . VAL A 1 79 ? -0.690 -5.675 -8.742 1.00 82.81 79 VAL A C 1
ATOM 640 O O . VAL A 1 79 ? -0.947 -4.893 -7.822 1.00 82.81 79 VAL A O 1
ATOM 643 N N . ARG A 1 80 ? -0.178 -5.274 -9.913 1.00 88.00 80 ARG A N 1
ATOM 644 C CA . ARG A 1 80 ? 0.114 -3.871 -10.216 1.00 88.00 80 ARG A CA 1
ATOM 645 C C . ARG A 1 80 ? -1.159 -3.030 -10.223 1.00 88.00 80 ARG A C 1
ATOM 647 O O . ARG A 1 80 ? -1.208 -2.027 -9.518 1.00 88.00 80 ARG A O 1
ATOM 654 N N . GLU A 1 81 ? -2.224 -3.474 -10.899 1.00 88.69 81 GLU A N 1
ATOM 655 C CA . GLU A 1 81 ? -3.527 -2.789 -10.893 1.00 88.69 81 GLU A CA 1
ATOM 656 C C . GLU A 1 81 ? -4.115 -2.709 -9.475 1.00 88.69 81 GLU A C 1
ATOM 658 O O . GLU A 1 81 ? -4.640 -1.661 -9.086 1.00 88.69 81 GLU A O 1
ATOM 663 N N . TYR A 1 82 ? -4.015 -3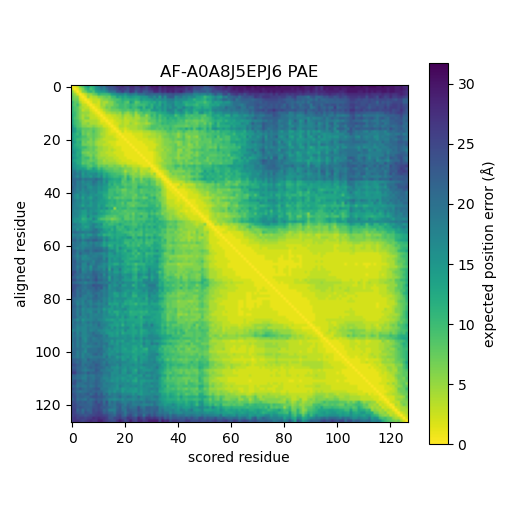.784 -8.684 1.00 86.75 82 TYR A N 1
ATOM 664 C CA . TYR A 1 82 ? -4.463 -3.781 -7.289 1.00 86.75 82 TYR A CA 1
ATOM 665 C C . TYR A 1 82 ? -3.711 -2.737 -6.451 1.00 86.75 82 TYR A C 1
ATOM 667 O O . TYR A 1 82 ? -4.336 -1.910 -5.782 1.00 86.75 82 TYR A O 1
ATOM 675 N N . ALA A 1 83 ? -2.377 -2.740 -6.514 1.00 87.81 83 ALA A N 1
ATOM 676 C CA . ALA A 1 83 ? -1.548 -1.810 -5.758 1.00 87.81 83 ALA A CA 1
ATOM 677 C C . ALA A 1 83 ? -1.806 -0.355 -6.185 1.00 87.81 83 ALA A C 1
ATOM 679 O O . ALA A 1 83 ? -1.978 0.507 -5.326 1.00 87.81 83 ALA A O 1
ATOM 680 N N . SER A 1 84 ? -1.932 -0.084 -7.488 1.00 90.62 84 SER A N 1
ATOM 681 C CA . SER A 1 84 ? -2.219 1.257 -8.014 1.00 90.62 84 SER A CA 1
ATOM 682 C C . SER A 1 84 ? -3.585 1.794 -7.595 1.00 90.62 84 SER A C 1
ATOM 684 O O . SER A 1 84 ? -3.702 2.982 -7.302 1.00 90.62 84 SER A O 1
ATOM 686 N N . LYS A 1 85 ? -4.622 0.946 -7.524 1.00 88.44 85 LYS A N 1
ATOM 687 C CA . LYS A 1 85 ? -5.922 1.347 -6.955 1.00 88.44 85 LYS A CA 1
ATOM 688 C C . LYS A 1 85 ? -5.782 1.717 -5.488 1.00 88.44 85 LYS A C 1
ATOM 690 O O . LYS A 1 85 ? -6.287 2.748 -5.063 1.00 88.44 85 LYS A O 1
ATOM 695 N N . ARG A 1 86 ? -5.059 0.901 -4.723 1.00 85.94 86 ARG A N 1
ATOM 696 C CA . ARG A 1 86 ? -4.924 1.135 -3.289 1.00 85.94 86 ARG A CA 1
ATOM 697 C C . ARG A 1 86 ? -4.089 2.377 -2.972 1.00 85.94 86 ARG A C 1
ATOM 699 O O . ARG A 1 86 ? -4.409 3.105 -2.044 1.00 85.94 86 ARG A O 1
ATOM 706 N N . ILE A 1 87 ? -3.065 2.654 -3.776 1.00 89.62 87 ILE A N 1
ATOM 707 C CA . ILE A 1 87 ? -2.292 3.898 -3.713 1.00 89.62 87 ILE A CA 1
ATOM 708 C C . ILE A 1 87 ? -3.176 5.119 -3.983 1.00 89.62 87 ILE A C 1
ATOM 710 O O . ILE A 1 87 ? -3.041 6.116 -3.285 1.00 89.62 87 ILE A O 1
ATOM 714 N N . GLU A 1 88 ? -4.081 5.052 -4.964 1.00 88.31 88 GLU A N 1
ATOM 715 C CA . GLU A 1 88 ? -5.016 6.150 -5.252 1.00 88.31 88 GLU A CA 1
ATOM 716 C C . GLU A 1 88 ? -5.902 6.483 -4.050 1.00 88.31 88 GLU A C 1
ATOM 718 O O . GLU A 1 88 ? -6.108 7.655 -3.754 1.00 88.31 88 GLU A O 1
ATOM 723 N N . GLU A 1 89 ? -6.366 5.458 -3.335 1.00 85.06 89 GLU A N 1
ATOM 724 C CA . GLU A 1 89 ? -7.187 5.611 -2.132 1.00 85.06 89 GLU A CA 1
ATOM 725 C C . GLU A 1 89 ? -6.396 6.168 -0.941 1.00 85.06 89 GLU A C 1
ATOM 727 O O . GLU A 1 89 ? -6.934 6.967 -0.185 1.00 85.06 89 GLU A O 1
ATOM 732 N N . LEU A 1 90 ? -5.133 5.758 -0.776 1.00 82.88 90 LEU A N 1
ATOM 733 C CA . LEU A 1 90 ? -4.289 6.163 0.356 1.00 82.88 90 LEU A CA 1
ATOM 734 C C . LEU A 1 90 ? -3.651 7.544 0.162 1.00 82.88 90 LEU A C 1
ATOM 736 O O . LEU A 1 90 ? -3.417 8.258 1.131 1.00 82.88 90 LEU A O 1
ATOM 740 N N . ARG A 1 91 ? -3.360 7.940 -1.083 1.00 83.62 91 ARG A N 1
ATOM 741 C CA . ARG A 1 91 ? -2.606 9.165 -1.396 1.00 83.62 91 ARG A CA 1
ATOM 742 C C . ARG A 1 91 ? -3.169 10.445 -0.751 1.00 83.62 91 ARG A C 1
ATOM 744 O O . ARG A 1 91 ? -2.354 11.234 -0.289 1.00 83.62 91 ARG A O 1
ATOM 751 N N . PRO A 1 92 ? -4.493 10.701 -0.716 1.00 84.38 92 PRO A N 1
ATOM 752 C CA . PRO A 1 92 ? -5.039 11.914 -0.099 1.00 84.38 92 PRO A CA 1
ATOM 753 C C . PRO A 1 92 ? -4.889 11.960 1.426 1.00 84.38 92 PRO A C 1
ATOM 755 O O . PRO A 1 92 ? -5.012 13.032 2.008 1.00 84.38 92 PRO A O 1
ATOM 758 N N . GLU A 1 93 ? -4.678 10.808 2.063 1.00 80.69 93 GLU A N 1
ATOM 759 C CA . GLU A 1 93 ? -4.636 10.651 3.519 1.00 80.69 93 GLU A CA 1
ATOM 760 C C . GLU A 1 93 ? -3.195 10.720 4.073 1.00 80.69 93 GLU A C 1
ATOM 762 O O . GLU A 1 93 ? -3.001 10.701 5.284 1.00 80.69 93 GLU A O 1
ATOM 767 N N . VAL A 1 94 ? -2.180 10.816 3.203 1.00 80.88 94 VAL A N 1
ATOM 768 C CA . VAL A 1 94 ? -0.749 10.777 3.558 1.00 80.88 94 VAL A CA 1
ATOM 769 C C . VAL A 1 94 ? -0.114 12.152 3.351 1.00 80.88 94 VAL A C 1
ATOM 771 O O . VAL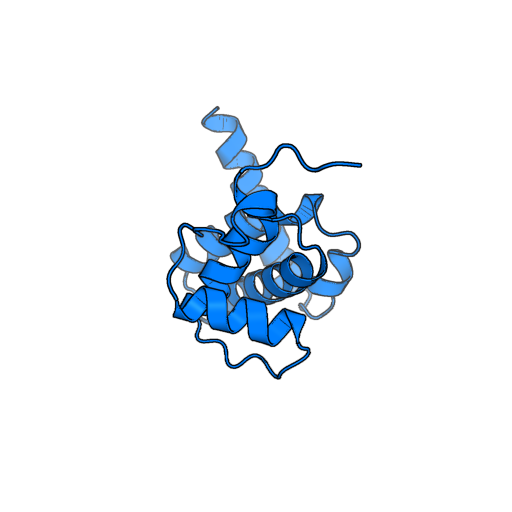 A 1 94 ? -0.139 12.689 2.243 1.00 80.88 94 VAL A O 1
ATOM 774 N N . GLU A 1 95 ? 0.480 12.712 4.409 1.00 79.31 95 GLU A N 1
ATOM 775 C CA . GLU A 1 95 ? 0.987 14.094 4.435 1.00 79.31 95 GLU A CA 1
ATOM 776 C C . GLU A 1 95 ? 2.248 14.290 3.566 1.00 79.31 95 GLU A C 1
ATOM 778 O O . GLU A 1 95 ? 2.396 15.329 2.925 1.00 79.31 95 GLU A O 1
ATOM 783 N N . ASP A 1 96 ? 3.113 13.271 3.466 1.00 84.25 96 ASP A N 1
ATOM 784 C CA . ASP A 1 96 ? 4.340 13.285 2.651 1.00 84.25 96 ASP A CA 1
ATOM 785 C C . ASP A 1 96 ? 4.434 12.044 1.749 1.00 84.25 96 ASP A C 1
ATOM 787 O O . ASP A 1 96 ? 5.262 11.140 1.913 1.00 84.25 96 ASP A O 1
ATOM 791 N N . PHE A 1 97 ? 3.509 11.967 0.791 1.00 85.56 97 PHE A N 1
ATOM 792 C CA . PHE A 1 97 ? 3.465 10.860 -0.161 1.00 85.56 97 PHE A CA 1
ATOM 793 C C . PHE A 1 97 ? 4.691 10.834 -1.088 1.00 85.56 97 PHE A C 1
ATOM 795 O O . PHE A 1 97 ? 5.138 9.759 -1.492 1.00 85.56 97 PHE A O 1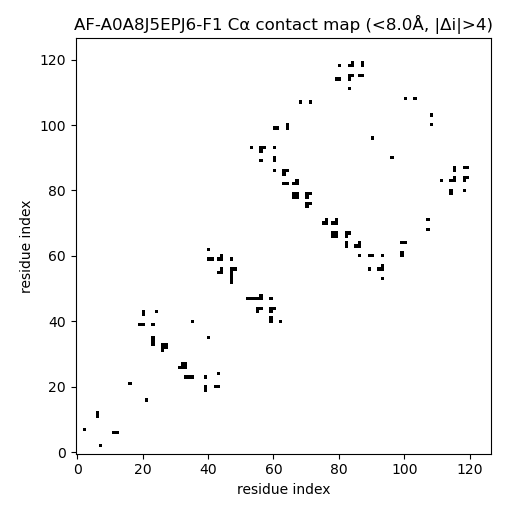
ATOM 802 N N . ASP A 1 98 ? 5.252 11.998 -1.414 1.00 86.94 98 ASP A N 1
ATOM 803 C CA . ASP A 1 98 ? 6.370 12.111 -2.352 1.00 86.94 98 ASP A CA 1
ATOM 804 C C . ASP A 1 98 ? 7.639 11.449 -1.791 1.00 86.94 98 ASP A C 1
ATOM 806 O O . ASP A 1 98 ? 8.313 10.707 -2.515 1.00 86.94 98 ASP A O 1
ATOM 810 N N . ALA A 1 99 ? 7.894 11.564 -0.481 1.00 86.88 99 ALA A N 1
ATOM 811 C CA . ALA A 1 99 ? 8.964 10.818 0.186 1.00 86.88 99 ALA A CA 1
ATOM 812 C C . ALA A 1 99 ? 8.800 9.289 0.084 1.00 86.88 99 ALA A C 1
ATOM 814 O O . ALA A 1 99 ? 9.769 8.537 0.195 1.00 86.88 99 ALA A O 1
ATOM 815 N N . LYS A 1 100 ? 7.586 8.775 -0.161 1.00 85.31 100 LYS A N 1
ATOM 816 C CA . LYS A 1 100 ? 7.361 7.328 -0.335 1.00 85.31 100 LYS A CA 1
ATOM 817 C C . LYS A 1 100 ? 7.759 6.826 -1.708 1.00 85.31 100 LYS A C 1
ATOM 819 O O . LYS A 1 100 ? 7.977 5.627 -1.842 1.00 85.31 100 LYS A O 1
ATOM 824 N N . ILE A 1 101 ? 7.869 7.699 -2.704 1.00 90.75 101 ILE A N 1
ATOM 825 C CA . ILE A 1 101 ? 8.184 7.326 -4.088 1.00 90.75 101 ILE A CA 1
ATOM 826 C C . ILE A 1 101 ? 9.528 7.878 -4.572 1.00 90.75 101 ILE A C 1
ATOM 828 O O . ILE A 1 101 ? 9.957 7.521 -5.664 1.00 90.75 101 ILE A O 1
ATOM 832 N N . GLU A 1 102 ? 10.230 8.681 -3.766 1.00 90.50 102 GLU A N 1
ATOM 833 C CA . GLU A 1 102 ? 11.526 9.288 -4.124 1.00 90.50 102 GLU A CA 1
ATOM 834 C C . GLU A 1 102 ? 12.605 8.272 -4.534 1.00 90.50 102 GLU A C 1
ATOM 836 O O . GLU A 1 102 ? 13.526 8.587 -5.284 1.00 90.50 102 GLU A O 1
ATOM 841 N N . HIS A 1 103 ? 12.490 7.042 -4.035 1.00 88.44 103 HIS A N 1
ATOM 842 C CA . HIS A 1 103 ? 13.445 5.964 -4.263 1.00 88.44 103 HIS A CA 1
ATOM 843 C C . HIS A 1 103 ? 13.220 5.218 -5.590 1.00 88.44 103 HIS A C 1
ATOM 845 O O . HIS A 1 103 ? 13.989 4.305 -5.907 1.00 88.44 103 HIS A O 1
ATOM 851 N N . LEU A 1 104 ? 12.149 5.548 -6.320 1.00 90.69 104 LEU A N 1
ATOM 852 C CA . LEU A 1 104 ? 11.852 4.997 -7.637 1.00 90.69 104 LEU A CA 1
ATOM 853 C C . LEU A 1 104 ? 12.700 5.696 -8.704 1.00 90.69 104 LEU A C 1
ATOM 855 O O . LEU A 1 104 ? 12.878 6.915 -8.688 1.00 90.69 104 LEU A O 1
ATOM 859 N N . ASP A 1 105 ? 13.209 4.930 -9.665 1.00 93.00 105 ASP A N 1
ATOM 860 C CA . ASP A 1 105 ? 13.925 5.498 -10.801 1.00 93.00 105 ASP A CA 1
ATOM 861 C C . ASP A 1 105 ? 12.979 6.200 -11.792 1.00 93.00 105 ASP A C 1
ATOM 863 O O . ASP A 1 105 ? 11.754 6.135 -11.699 1.00 93.00 105 ASP A O 1
ATOM 867 N N . LYS A 1 106 ? 13.542 6.895 -12.787 1.00 92.19 106 LYS A N 1
ATOM 868 C CA . LYS A 1 106 ? 12.751 7.650 -13.771 1.00 92.19 106 LYS A CA 1
ATOM 869 C C . LYS A 1 106 ? 11.744 6.778 -14.534 1.00 92.19 106 LYS A C 1
ATOM 871 O O . LYS A 1 106 ? 10.649 7.245 -14.839 1.00 92.19 106 LYS A O 1
ATOM 876 N N . THR A 1 107 ? 12.120 5.555 -14.889 1.00 94.00 107 THR A N 1
ATOM 877 C CA . THR A 1 107 ? 11.254 4.625 -15.623 1.00 94.00 107 THR A CA 1
ATOM 878 C C . THR A 1 107 ? 10.143 4.118 -14.714 1.00 94.00 107 THR A C 1
ATOM 880 O O . THR A 1 107 ? 8.977 4.136 -15.110 1.00 94.00 107 THR A O 1
ATOM 883 N N . GLU A 1 108 ? 10.496 3.739 -13.485 1.00 92.06 108 GLU A N 1
ATOM 884 C CA . GLU A 1 108 ? 9.552 3.336 -12.444 1.00 92.06 108 GLU A CA 1
ATOM 885 C C . GLU A 1 108 ? 8.556 4.468 -12.149 1.00 92.06 108 GLU A C 1
ATOM 887 O O . GLU A 1 108 ? 7.355 4.234 -12.174 1.00 92.06 108 GLU A O 1
ATOM 892 N N . LEU A 1 109 ? 9.009 5.712 -11.977 1.00 92.75 109 LEU A N 1
ATOM 893 C CA . LEU A 1 109 ? 8.139 6.868 -11.737 1.00 92.75 109 LEU A CA 1
ATOM 894 C C . LEU A 1 109 ? 7.156 7.110 -12.888 1.00 92.75 109 LEU A C 1
ATOM 896 O O . LEU A 1 109 ? 5.972 7.348 -12.653 1.00 92.75 109 LEU A O 1
ATOM 900 N N . ILE A 1 110 ? 7.615 7.032 -14.141 1.00 92.94 110 ILE A N 1
ATOM 901 C CA . ILE A 1 110 ? 6.734 7.200 -15.308 1.00 92.94 110 ILE A CA 1
ATOM 902 C C . ILE A 1 110 ? 5.657 6.110 -15.329 1.00 92.94 110 ILE A C 1
ATO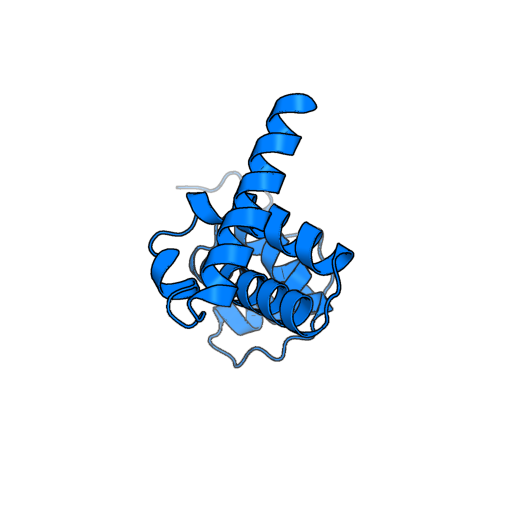M 904 O O . ILE A 1 110 ? 4.478 6.419 -15.529 1.00 92.94 110 ILE A O 1
ATOM 908 N N . ALA A 1 111 ? 6.045 4.851 -15.113 1.00 92.25 111 ALA A N 1
ATOM 909 C CA . ALA A 1 111 ? 5.107 3.734 -15.055 1.00 92.25 111 ALA A CA 1
ATOM 910 C C . ALA A 1 111 ? 4.122 3.892 -13.888 1.00 92.25 111 ALA A C 1
ATOM 912 O O . ALA A 1 111 ? 2.915 3.781 -14.080 1.00 92.25 111 ALA A O 1
ATOM 913 N N . PHE A 1 112 ? 4.626 4.259 -12.711 1.00 92.81 112 PHE A N 1
ATOM 914 C CA . PHE A 1 112 ? 3.850 4.495 -11.501 1.00 92.81 112 PHE A CA 1
ATOM 915 C C . PHE A 1 112 ? 2.751 5.530 -11.722 1.00 92.81 112 PHE A C 1
ATOM 917 O O . PHE A 1 112 ? 1.570 5.252 -11.507 1.00 92.81 112 PHE A O 1
ATOM 924 N N . PHE A 1 113 ? 3.115 6.719 -12.212 1.00 92.12 113 PHE A N 1
ATOM 925 C CA . PHE A 1 113 ? 2.140 7.774 -12.471 1.00 92.12 113 PHE A CA 1
ATOM 926 C C . PHE A 1 113 ? 1.160 7.388 -13.576 1.00 92.12 113 PHE A C 1
ATOM 928 O O . PHE A 1 113 ? -0.009 7.769 -13.498 1.00 92.12 113 PHE A O 1
ATOM 935 N N . SER A 1 114 ? 1.601 6.621 -14.576 1.00 91.44 114 SER A N 1
ATOM 936 C CA . SER A 1 114 ? 0.724 6.122 -15.639 1.00 91.44 114 SER A CA 1
ATOM 937 C C . SER A 1 114 ? -0.327 5.156 -15.090 1.00 91.44 114 SER A C 1
ATOM 939 O O . SER A 1 114 ? -1.513 5.338 -15.364 1.00 91.44 114 SER A O 1
ATOM 941 N N . ASP A 1 115 ? 0.078 4.190 -14.264 1.00 91.38 115 ASP A N 1
ATOM 942 C CA . ASP A 1 115 ? -0.824 3.203 -13.667 1.00 91.38 115 ASP A CA 1
ATOM 943 C C . ASP A 1 115 ? -1.828 3.859 -12.709 1.00 91.38 115 ASP A C 1
ATOM 945 O O . ASP A 1 115 ? -3.034 3.622 -12.807 1.00 91.38 115 ASP A O 1
ATOM 949 N N . VAL A 1 116 ? -1.352 4.732 -11.813 1.00 87.75 116 VAL A N 1
ATOM 950 C CA . VAL A 1 116 ? -2.213 5.443 -10.852 1.00 87.75 116 VAL A CA 1
ATOM 951 C C . VAL A 1 116 ? -3.159 6.415 -11.572 1.00 87.75 116 VAL A C 1
ATOM 953 O O . VAL A 1 116 ? -4.331 6.526 -11.225 1.00 87.75 116 VAL A O 1
ATOM 956 N N . SER A 1 117 ? -2.713 7.089 -12.636 1.00 86.81 117 SER A N 1
ATOM 957 C CA . SER A 1 117 ? -3.601 7.957 -13.429 1.00 86.81 117 SER A CA 1
ATOM 958 C C . SER A 1 117 ? -4.637 7.150 -14.218 1.00 86.81 117 SER A C 1
ATOM 960 O O . SER A 1 117 ? -5.790 7.571 -14.369 1.00 86.81 117 SER A O 1
ATOM 962 N N . TYR A 1 118 ? -4.252 5.973 -14.715 1.00 85.25 118 TYR A N 1
ATOM 963 C CA . TYR A 1 118 ? -5.156 5.077 -15.424 1.00 85.25 118 TYR A CA 1
ATOM 964 C C . TYR A 1 118 ? -6.292 4.602 -14.511 1.00 85.25 118 TYR A C 1
ATOM 966 O O . TYR A 1 118 ? -7.461 4.689 -14.906 1.00 85.25 118 TYR A O 1
ATOM 974 N N . THR A 1 119 ? -5.991 4.193 -13.274 1.00 83.06 119 THR A N 1
ATOM 975 C CA . THR A 1 119 ? -7.014 3.781 -12.298 1.00 83.06 119 THR A CA 1
ATOM 976 C C . THR A 1 119 ? -7.975 4.926 -11.956 1.00 83.06 119 THR A C 1
ATOM 978 O O . THR A 1 119 ? -9.192 4.710 -11.975 1.00 83.06 119 THR A O 1
ATOM 981 N N . MET A 1 120 ? -7.477 6.159 -11.785 1.00 74.12 120 MET A N 1
ATOM 982 C CA . MET A 1 120 ? -8.315 7.357 -11.594 1.00 74.12 120 MET A CA 1
ATOM 983 C C . MET A 1 120 ? -9.285 7.589 -12.764 1.00 74.12 120 MET A C 1
ATOM 985 O O . MET A 1 120 ? -10.463 7.901 -12.568 1.00 74.12 120 MET A O 1
ATOM 989 N N . SER A 1 121 ? -8.809 7.424 -14.002 1.00 75.00 121 SER A N 1
ATOM 990 C CA . SER A 1 121 ? -9.632 7.623 -15.202 1.00 75.00 121 SER A CA 1
ATOM 991 C C . SER A 1 121 ? -10.728 6.561 -15.356 1.00 75.00 121 SER A C 1
ATOM 993 O O . SER A 1 121 ? -11.836 6.872 -15.799 1.00 75.00 121 SER A O 1
ATOM 995 N N . LYS A 1 122 ? -10.441 5.316 -14.951 1.00 73.56 122 LYS A N 1
ATOM 996 C CA . LYS A 1 122 ? -11.370 4.180 -15.004 1.00 73.56 122 LYS A CA 1
ATOM 997 C C . LYS A 1 122 ? -12.517 4.373 -14.010 1.00 73.56 122 LYS A C 1
ATOM 999 O O . LYS A 1 122 ? -13.671 4.211 -14.395 1.00 73.56 122 LYS A O 1
ATOM 1004 N N . ARG A 1 123 ? -12.217 4.837 -12.788 1.00 65.50 123 ARG A N 1
ATOM 1005 C CA . ARG A 1 123 ? -13.211 5.145 -11.741 1.00 65.50 123 ARG A CA 1
ATOM 1006 C C . ARG A 1 123 ? -14.259 6.166 -12.205 1.00 65.50 123 ARG A C 1
ATOM 1008 O O . ARG A 1 123 ? -15.443 5.968 -11.956 1.00 65.50 123 ARG A O 1
ATOM 1015 N N . ARG A 1 124 ? -13.844 7.203 -12.946 1.00 61.56 124 ARG A N 1
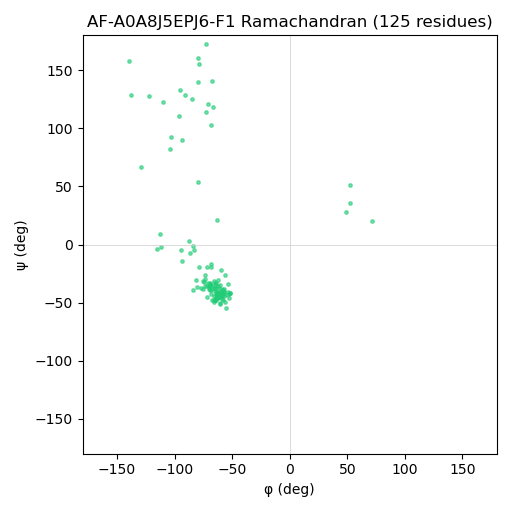ATOM 1016 C CA . ARG A 1 124 ? -14.736 8.247 -13.498 1.00 61.56 124 ARG A CA 1
ATOM 1017 C C . ARG A 1 124 ? -15.693 7.770 -14.596 1.00 61.56 124 ARG A C 1
ATOM 1019 O O . ARG A 1 124 ? -16.621 8.496 -14.919 1.00 61.56 124 ARG A O 1
ATOM 1026 N N . LYS A 1 125 ? -15.456 6.607 -15.212 1.00 58.06 125 LYS A N 1
ATOM 1027 C CA . LYS A 1 125 ? -16.329 6.060 -16.270 1.00 58.06 125 LYS A CA 1
ATOM 1028 C C . LYS A 1 125 ? -17.391 5.095 -15.741 1.00 58.06 125 LYS A C 1
ATOM 1030 O O . LYS A 1 125 ? -18.295 4.735 -16.485 1.00 58.06 125 LYS A O 1
ATOM 1035 N N . THR A 1 126 ? -17.245 4.639 -14.501 1.00 55.31 126 THR A N 1
ATOM 1036 C CA . THR A 1 126 ? -18.106 3.626 -13.868 1.00 55.31 126 THR A CA 1
ATOM 1037 C C . THR A 1 126 ? -18.975 4.170 -12.733 1.00 55.31 126 THR A C 1
ATOM 1039 O O . THR A 1 126 ? -19.735 3.396 -12.158 1.00 55.31 126 THR A O 1
ATOM 1042 N N . GLY A 1 127 ? -18.849 5.456 -12.393 1.00 46.31 127 GLY A N 1
ATOM 1043 C CA . GLY A 1 127 ? -19.724 6.172 -11.456 1.00 46.31 127 GLY A CA 1
ATOM 1044 C C . GLY A 1 127 ? -20.597 7.171 -12.193 1.00 46.31 127 GLY A C 1
ATOM 1045 O O . GLY A 1 127 ? -21.739 7.373 -11.735 1.00 46.31 127 GLY A O 1
#

pLDDT: mean 77.05, std 11.4, range [44.47, 94.0]